Protein AF-A0A7C2TML1-F1 (afdb_monomer)

Nearest PDB structures (foldseek):
  1vbk-assembly1_A  TM=8.527E-01  e=3.679E-05  Pyrococcus horikoshii OT3
  3ofg-assembly1_B  TM=6.539E-01  e=1.643E-02  Caenorhabditis elegans
  3zo7-assembly1_F  TM=4.637E-01  e=5.935E-02  Rhodococcus opacus
  5gi0-assembly1_A  TM=5.951E-01  e=3.362E-01  Arabidopsis thaliana
  4fpi-assembly1_E  TM=4.024E-01  e=1.068E+00  Rhodococcus opacus

Secondary structure (DSSP, 8-state):
-EEEEEEES--TTS-HHHHHHHHHHHHHHHHHHHHTTT--EEEEEETTEEEEEES-HHHHHHHHTTSTTEEEEEEEE---S-HHHHHHHHHHHHHTT--TT----------S--SS-S--

Mean predicted aligned error: 5.18 Å

pLDDT: mean 89.39, std 9.13, range [55.66, 98.12]

Solvent-accessible surface area (backbone atoms only — not comparable to full-atom values): 7418 Å² total; per-residue (Å²): 92,68,26,21,42,37,35,55,68,82,56,88,87,48,57,71,69,57,38,52,51,49,51,53,51,45,50,54,52,47,50,54,58,35,54,75,69,70,51,61,74,45,82,45,83,50,98,80,35,39,37,35,39,52,86,51,41,67,62,50,33,64,54,47,62,73,39,82,64,51,69,45,63,39,76,41,76,60,71,65,96,46,66,70,61,39,51,54,51,51,50,61,60,41,62,78,73,63,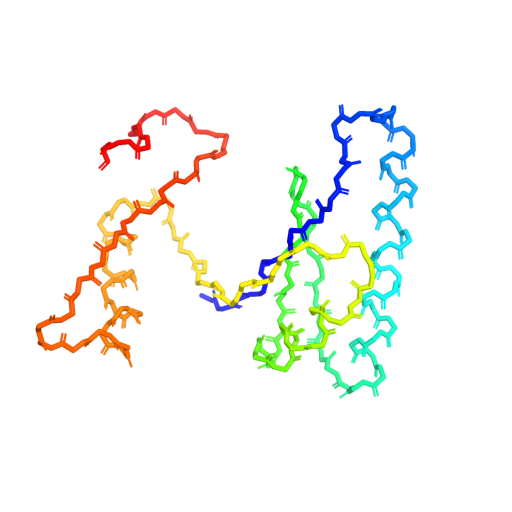53,94,92,66,86,86,84,89,86,67,81,87,77,96,76,86,78,86,56,67,87,109

Foldseek 3Di:
DKKKKWAFDDQPVDDPVVNVVVVVVLVVQLVVQCVVVVWDWDWDDDDRIIIIDTDDRPVSQVSSVPGPRTPHMDTDDDDPPDPVGVVVVVVVVCVVPDDPPDDDDDQDDDDDDDDDDRVD

Sequence (120 aa):
MELVLIRYGELFLKSEPVKRHFIGLLLRNLKKALDSKGLEHRFEVQRGRILVAGDDPGAIASTASRVFGVVDVSVSLRTDPNPERLCKSALSRAQESLKPGMSFAVRAKRQGVHGITSQE

Radius of gyration: 16.21 Å; Cα contacts (8 Å, |Δi|>4): 130; chains: 1; bounding box: 41×30×49 Å

Structure (mmCIF, N/CA/C/O backbone):
data_AF-A0A7C2TML1-F1
#
_entry.id   AF-A0A7C2TML1-F1
#
loop_
_atom_site.group_PDB
_atom_site.id
_atom_site.type_symbol
_atom_site.label_atom_id
_atom_site.label_alt_id
_atom_site.label_comp_id
_atom_site.label_asym_id
_atom_site.label_entity_id
_atom_site.label_seq_id
_atom_site.pdbx_PDB_ins_code
_atom_site.Cartn_x
_atom_site.Cartn_y
_atom_site.Cartn_z
_atom_site.occupancy
_atom_site.B_iso_or_equiv
_atom_site.auth_seq_id
_atom_site.auth_comp_id
_atom_site.auth_asym_id
_atom_site.auth_atom_id
_atom_site.pdbx_PDB_model_num
ATOM 1 N N . MET A 1 1 ? 2.522 -11.846 -4.430 1.00 83.50 1 MET A N 1
ATOM 2 C CA . MET A 1 1 ? 1.318 -11.785 -3.567 1.00 83.50 1 MET A CA 1
ATOM 3 C C . MET A 1 1 ? 0.695 -10.414 -3.721 1.00 83.50 1 MET A C 1
ATOM 5 O O . MET A 1 1 ? 1.435 -9.434 -3.650 1.00 83.50 1 MET A O 1
ATOM 9 N N . GLU A 1 2 ? -0.610 -10.345 -3.965 1.00 91.81 2 GLU A N 1
ATOM 10 C CA . GLU A 1 2 ? -1.333 -9.073 -4.002 1.00 91.81 2 GLU A CA 1
ATOM 11 C C . GLU A 1 2 ? -1.682 -8.597 -2.592 1.00 91.81 2 GLU A C 1
ATOM 13 O O . GLU A 1 2 ? -1.906 -9.386 -1.677 1.00 91.81 2 GLU A O 1
ATOM 18 N N . LEU A 1 3 ? -1.659 -7.285 -2.411 1.00 95.38 3 LEU A N 1
ATOM 19 C CA . LEU A 1 3 ? -1.943 -6.604 -1.156 1.00 95.38 3 LEU A CA 1
ATOM 20 C C . LEU A 1 3 ? -2.479 -5.214 -1.448 1.00 95.38 3 LEU A C 1
ATOM 22 O O . LEU A 1 3 ? -2.228 -4.630 -2.498 1.00 95.38 3 LEU A O 1
ATOM 26 N N . VAL A 1 4 ? -3.159 -4.641 -0.470 1.00 97.12 4 VAL A N 1
ATOM 27 C CA . VAL A 1 4 ? -3.617 -3.260 -0.519 1.00 97.12 4 VAL A CA 1
ATOM 28 C C . VAL A 1 4 ? -2.651 -2.383 0.264 1.00 97.12 4 VAL A C 1
ATOM 30 O O . VAL A 1 4 ? -2.428 -2.582 1.455 1.00 97.12 4 VAL A O 1
ATOM 33 N N . LEU A 1 5 ? -2.074 -1.395 -0.410 1.00 95.25 5 LEU A N 1
ATOM 34 C CA . LEU A 1 5 ? -1.258 -0.354 0.195 1.00 95.25 5 LEU A CA 1
ATOM 35 C C . LEU A 1 5 ? -2.137 0.855 0.518 1.00 95.25 5 LEU A C 1
ATOM 37 O O . LEU A 1 5 ? -2.660 1.505 -0.384 1.00 95.25 5 LEU A O 1
ATOM 41 N N . ILE A 1 6 ? -2.240 1.182 1.801 1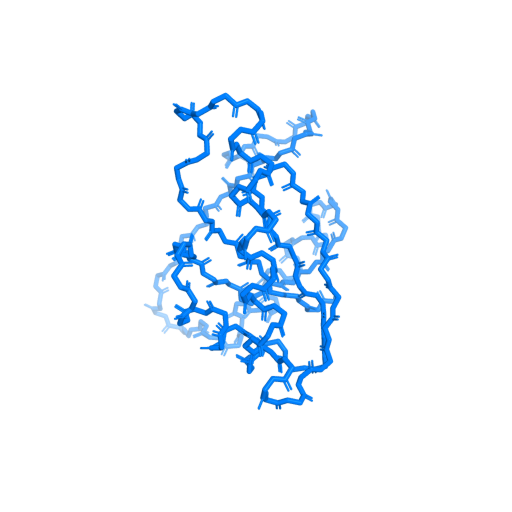.00 95.44 6 ILE A N 1
ATOM 42 C CA . ILE A 1 6 ? -2.990 2.324 2.318 1.00 95.44 6 ILE A CA 1
ATOM 43 C C . ILE A 1 6 ? -2.009 3.417 2.747 1.00 95.44 6 ILE A C 1
ATOM 45 O O . ILE A 1 6 ? -1.097 3.201 3.559 1.00 95.44 6 ILE A O 1
ATOM 49 N N . ARG A 1 7 ? -2.226 4.615 2.206 1.00 92.12 7 ARG A N 1
ATOM 50 C CA . ARG A 1 7 ? -1.539 5.858 2.564 1.00 92.12 7 ARG A CA 1
ATOM 51 C C . ARG A 1 7 ? -2.504 6.734 3.353 1.00 92.12 7 ARG A C 1
ATOM 53 O O . ARG A 1 7 ? -3.666 6.865 2.985 1.00 92.12 7 ARG A O 1
ATOM 60 N N . TYR A 1 8 ? -2.020 7.344 4.425 1.00 89.50 8 TYR A N 1
ATOM 61 C CA . TYR A 1 8 ? -2.822 8.177 5.317 1.00 89.50 8 TYR A CA 1
ATOM 62 C C . TYR A 1 8 ? -2.125 9.509 5.592 1.00 89.50 8 TYR A C 1
ATOM 64 O O . TYR A 1 8 ? -0.897 9.613 5.522 1.00 89.50 8 TYR A O 1
ATOM 72 N N . GLY A 1 9 ? -2.931 10.540 5.829 1.00 75.88 9 GLY A N 1
ATOM 73 C CA . GLY A 1 9 ? -2.492 11.934 5.865 1.00 75.88 9 GLY A CA 1
ATOM 74 C C . GLY A 1 9 ? -1.933 12.365 7.218 1.00 75.88 9 GLY A C 1
ATOM 75 O O . GLY A 1 9 ? -2.379 11.900 8.261 1.00 75.88 9 GLY A O 1
ATOM 76 N N . GLU A 1 10 ? -0.974 13.296 7.175 1.00 64.50 10 GLU A N 1
ATOM 77 C CA . GLU A 1 10 ? -0.541 14.150 8.299 1.00 64.50 10 GLU A CA 1
ATOM 78 C C . GLU A 1 10 ? 0.097 13.479 9.522 1.00 64.50 10 GLU A C 1
ATOM 80 O O . GLU A 1 10 ? -0.255 13.739 10.677 1.00 64.50 10 GLU A O 1
ATOM 85 N N . LEU A 1 11 ? 1.121 12.668 9.282 1.00 58.84 11 LEU A N 1
ATOM 86 C CA . LEU A 1 11 ? 1.897 12.083 10.372 1.00 58.84 11 LEU A CA 1
ATOM 87 C C . LEU A 1 11 ? 3.122 12.892 10.807 1.00 58.84 11 LEU A C 1
ATOM 89 O O . LEU A 1 11 ? 3.550 12.773 11.950 1.00 58.84 11 LEU A O 1
ATOM 93 N N . PHE A 1 12 ? 3.706 13.681 9.905 1.00 55.66 12 PHE A N 1
ATOM 94 C CA . PHE A 1 12 ? 5.023 14.297 10.114 1.00 55.66 12 PHE A CA 1
ATOM 95 C C . PHE A 1 12 ? 4.987 15.635 10.870 1.00 55.66 12 PHE A C 1
ATOM 97 O O . PHE A 1 12 ? 6.041 16.158 11.207 1.00 55.66 12 PHE A O 1
ATOM 104 N N . LEU A 1 13 ? 3.796 16.164 11.176 1.00 59.72 13 LEU A N 1
ATOM 105 C CA . LEU A 1 13 ? 3.606 17.400 11.953 1.00 59.72 13 LEU A CA 1
ATOM 106 C C . LEU A 1 13 ? 3.197 17.140 13.415 1.00 59.72 13 LEU A C 1
ATOM 108 O O . LEU A 1 13 ? 2.868 18.073 14.141 1.00 59.72 13 LEU A O 1
ATOM 112 N N . LYS A 1 14 ? 3.163 15.874 13.854 1.00 68.38 14 LYS A N 1
ATOM 113 C CA . LYS A 1 14 ? 2.643 15.468 15.169 1.00 68.38 14 LYS A CA 1
ATOM 114 C C . LYS A 1 14 ? 3.711 14.704 15.951 1.00 68.38 14 LYS A C 1
ATOM 116 O O . LYS A 1 14 ? 4.543 14.015 15.367 1.00 68.38 14 LYS A O 1
ATOM 121 N N . SER A 1 15 ? 3.676 14.802 17.280 1.00 83.69 15 SER A N 1
ATOM 122 C CA . SER A 1 15 ? 4.561 14.017 18.149 1.00 83.69 15 SER A CA 1
ATOM 123 C C . SER A 1 15 ? 4.296 12.511 17.997 1.00 83.69 15 SER A C 1
ATOM 125 O O . SER A 1 15 ? 3.190 12.085 17.646 1.00 83.69 15 SER A O 1
ATOM 127 N N . GLU A 1 16 ? 5.299 11.675 18.282 1.00 84.50 16 GLU A N 1
ATOM 128 C CA . GLU A 1 16 ? 5.182 10.215 18.131 1.00 84.50 16 GLU A CA 1
ATOM 129 C C . GLU A 1 16 ? 3.990 9.598 18.908 1.00 84.50 16 GLU A C 1
ATOM 131 O O . GLU A 1 16 ? 3.321 8.714 18.365 1.00 84.50 16 GLU A O 1
ATOM 136 N N . PRO A 1 17 ? 3.628 10.055 20.130 1.00 88.56 17 PRO A N 1
ATOM 137 C CA . PRO A 1 17 ? 2.412 9.597 20.810 1.00 88.56 17 PRO A CA 1
ATOM 138 C C . PRO A 1 17 ? 1.125 9.879 20.026 1.00 88.56 17 PRO A C 1
ATOM 140 O O . PRO A 1 17 ? 0.289 8.986 19.876 1.00 88.56 17 PRO A O 1
ATOM 143 N N . VAL A 1 18 ? 0.981 11.089 19.479 1.00 87.50 18 VAL A N 1
ATOM 144 C CA . VAL A 1 18 ? -0.207 11.496 18.712 1.00 87.50 18 VAL A CA 1
ATOM 145 C C . VAL A 1 18 ? -0.319 10.673 17.430 1.00 87.50 18 VAL A C 1
ATOM 147 O O . VAL A 1 18 ? -1.396 10.189 17.080 1.00 87.50 18 VAL A O 1
ATOM 150 N N . LYS A 1 19 ? 0.811 10.437 16.764 1.00 85.88 19 LYS A N 1
ATOM 151 C CA . LYS A 1 19 ? 0.899 9.567 15.591 1.00 85.88 19 LYS A CA 1
ATOM 152 C C . LYS A 1 19 ? 0.470 8.129 15.895 1.00 85.88 19 LYS A C 1
ATOM 154 O O . LYS A 1 19 ? -0.339 7.574 15.153 1.00 85.88 19 LYS A O 1
ATOM 159 N N . ARG A 1 20 ? 0.956 7.528 16.987 1.00 87.19 20 ARG A N 1
ATOM 160 C CA . ARG A 1 20 ? 0.535 6.176 17.403 1.00 87.19 20 ARG A CA 1
ATOM 161 C C . ARG A 1 20 ? -0.963 6.113 17.697 1.00 87.19 20 ARG A C 1
ATOM 163 O O . ARG A 1 20 ? -1.623 5.165 17.276 1.00 87.19 20 ARG A O 1
ATOM 170 N N . HIS A 1 21 ? -1.504 7.132 18.364 1.00 90.31 21 HIS A N 1
ATOM 171 C CA . HIS A 1 21 ? -2.935 7.219 18.648 1.00 90.31 21 HIS A CA 1
ATOM 172 C C . HIS A 1 21 ? -3.775 7.278 17.362 1.00 90.31 21 HIS A C 1
ATOM 174 O O . HIS A 1 21 ? -4.722 6.503 17.210 1.00 90.31 21 HIS A O 1
ATOM 180 N N . PHE A 1 22 ? -3.383 8.129 16.409 1.00 90.12 22 PHE A N 1
ATOM 181 C CA . PHE A 1 22 ? -4.039 8.242 15.107 1.00 90.12 22 PHE A CA 1
ATOM 182 C C . PHE A 1 22 ? -4.014 6.922 14.327 1.00 90.12 22 PHE A C 1
ATOM 184 O O . PHE A 1 22 ? -5.062 6.460 13.881 1.00 90.12 22 PHE A O 1
ATOM 191 N N . ILE A 1 23 ? -2.846 6.274 14.209 1.00 90.81 23 ILE A N 1
ATOM 192 C CA . ILE A 1 23 ? -2.730 4.977 13.519 1.00 90.81 23 ILE A CA 1
ATOM 193 C C . ILE A 1 23 ? -3.632 3.936 14.191 1.00 90.81 23 ILE A C 1
ATOM 195 O O . ILE A 1 23 ? -4.321 3.185 13.505 1.00 90.81 23 ILE A O 1
ATOM 199 N N . GLY A 1 24 ? -3.666 3.903 15.526 1.00 92.88 24 GLY A N 1
ATOM 200 C CA . GLY A 1 24 ? -4.527 2.985 16.268 1.00 92.88 24 GLY A CA 1
ATOM 201 C C . GLY A 1 24 ? -6.016 3.198 15.980 1.00 92.88 24 GLY A C 1
ATOM 202 O O . GLY A 1 24 ? -6.747 2.226 15.798 1.00 92.88 24 GLY A O 1
ATOM 203 N N . LEU A 1 25 ? -6.474 4.453 15.911 1.00 94.19 25 LEU A N 1
ATOM 204 C CA . LEU A 1 25 ? -7.847 4.789 15.514 1.00 94.19 25 LEU A CA 1
ATOM 205 C C . LEU A 1 25 ? -8.141 4.366 14.072 1.00 94.19 25 LEU A C 1
ATOM 207 O O . LEU A 1 25 ? -9.157 3.719 13.820 1.00 94.19 25 LEU A O 1
ATOM 211 N N . LEU A 1 26 ? -7.238 4.687 13.146 1.00 94.81 26 LEU A N 1
ATOM 212 C CA . LEU A 1 26 ? -7.384 4.356 11.733 1.00 94.81 26 LEU A CA 1
ATOM 213 C C . LEU A 1 26 ? -7.484 2.842 11.517 1.00 94.81 26 LEU A C 1
ATOM 215 O O . LEU A 1 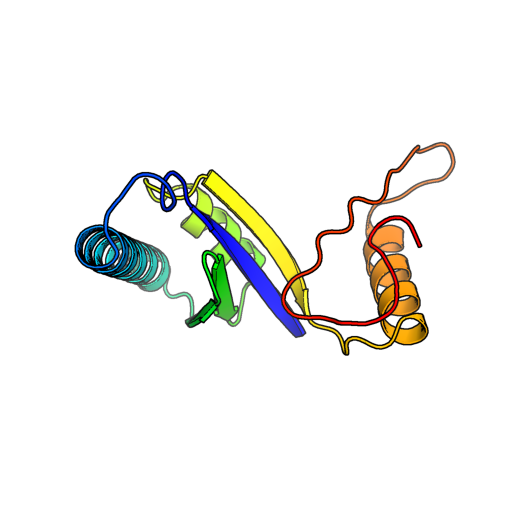26 ? -8.397 2.385 10.836 1.00 94.81 26 LEU A O 1
ATOM 219 N N . LEU A 1 27 ? -6.607 2.056 12.147 1.00 95.94 27 LEU A N 1
ATOM 220 C CA . LEU A 1 27 ? -6.648 0.593 12.072 1.00 95.94 27 LEU A CA 1
ATOM 221 C C . LEU A 1 27 ? -7.953 0.020 12.627 1.00 95.94 27 LEU A C 1
ATOM 223 O O . LEU A 1 27 ? -8.514 -0.894 12.030 1.00 95.94 27 LEU A O 1
ATOM 227 N N . ARG A 1 28 ? -8.474 0.566 13.735 1.00 97.19 28 ARG A N 1
ATOM 228 C CA . ARG A 1 28 ? -9.776 0.139 14.272 1.00 97.19 28 ARG A CA 1
ATOM 229 C C . ARG A 1 28 ? -10.914 0.424 13.297 1.00 97.19 28 ARG A C 1
ATOM 231 O O . ARG A 1 28 ? -11.785 -0.425 13.131 1.00 97.19 28 ARG A O 1
ATOM 238 N N . ASN A 1 29 ? -10.911 1.591 12.659 1.00 97.44 29 ASN A N 1
ATOM 239 C CA . ASN A 1 29 ? -11.942 1.961 11.691 1.00 97.44 29 ASN A CA 1
ATOM 240 C C . ASN A 1 29 ? -11.855 1.104 10.422 1.00 97.44 29 ASN A C 1
ATOM 242 O O . ASN A 1 29 ? -12.879 0.604 9.964 1.00 97.44 29 ASN A O 1
ATOM 246 N N . LEU A 1 30 ? -10.643 0.874 9.906 1.00 97.56 30 LEU A N 1
ATOM 247 C CA . LEU A 1 30 ? -10.399 -0.033 8.783 1.00 97.56 30 LEU A CA 1
ATOM 248 C C . LEU A 1 30 ? -10.883 -1.447 9.103 1.00 97.56 30 LEU A C 1
ATOM 250 O O . LEU A 1 30 ? -11.655 -2.004 8.330 1.00 97.56 30 LEU A O 1
ATOM 254 N N . LYS A 1 31 ? -10.501 -1.990 10.265 1.00 98.06 31 LYS A N 1
ATOM 255 C CA . LYS A 1 31 ? -10.939 -3.315 10.715 1.00 98.06 31 LYS A CA 1
ATOM 256 C C . LYS A 1 31 ? -12.462 -3.425 10.728 1.00 98.06 31 LYS A C 1
ATOM 258 O O . LYS A 1 31 ? -13.009 -4.316 10.098 1.00 98.06 31 LYS A O 1
ATOM 263 N N . LYS A 1 32 ? -13.157 -2.479 11.373 1.00 98.12 32 LYS A N 1
ATOM 264 C CA . LYS A 1 32 ? -14.630 -2.464 11.418 1.00 98.12 32 LYS A CA 1
ATOM 265 C C . LYS A 1 32 ? -15.260 -2.398 10.025 1.00 98.12 32 LYS A C 1
ATOM 267 O O . LYS A 1 32 ? -16.246 -3.084 9.774 1.00 98.12 32 LYS A O 1
ATOM 272 N N . ALA A 1 33 ? -14.711 -1.576 9.131 1.00 97.75 33 ALA A N 1
ATOM 273 C CA . ALA A 1 33 ? -15.228 -1.435 7.774 1.00 97.75 33 ALA A CA 1
ATOM 274 C C . ALA A 1 33 ? -15.081 -2.739 6.973 1.00 97.75 33 ALA A C 1
ATOM 276 O O . ALA A 1 33 ? -16.034 -3.156 6.319 1.00 97.75 33 ALA A O 1
ATOM 277 N N . LEU A 1 34 ? -13.924 -3.401 7.062 1.00 97.94 34 LEU A N 1
ATOM 278 C CA . LEU A 1 34 ? -13.670 -4.676 6.388 1.00 97.94 34 LEU A CA 1
ATOM 279 C C . LEU A 1 34 ? -14.479 -5.827 7.006 1.00 97.94 34 LEU A C 1
ATOM 281 O O . LEU A 1 34 ? -15.137 -6.559 6.269 1.00 97.94 34 LEU A O 1
ATOM 285 N N . ASP A 1 35 ? -14.532 -5.916 8.340 1.00 97.75 35 ASP A N 1
ATOM 286 C CA . ASP A 1 35 ? -15.351 -6.897 9.070 1.00 97.75 35 ASP A CA 1
ATOM 287 C C . ASP A 1 35 ? -16.835 -6.783 8.670 1.00 97.75 35 ASP A C 1
ATOM 289 O O . ASP A 1 35 ? -17.498 -7.789 8.439 1.00 97.75 35 ASP A O 1
ATOM 293 N N . SER A 1 36 ? -17.361 -5.558 8.510 1.00 97.38 36 SER A N 1
ATOM 294 C CA . SER A 1 36 ? -18.760 -5.331 8.099 1.00 97.38 36 SER A CA 1
ATOM 295 C C . SER A 1 36 ? -19.094 -5.837 6.691 1.00 97.38 36 SER A C 1
ATOM 297 O O . SER A 1 36 ? -20.266 -5.960 6.335 1.00 97.38 36 SER A O 1
ATOM 299 N N . LYS A 1 37 ? -18.068 -6.102 5.878 1.00 96.31 37 LYS A N 1
ATOM 300 C CA . LYS A 1 37 ? -18.175 -6.675 4.534 1.00 96.31 37 LYS A CA 1
ATOM 301 C C . LYS A 1 37 ? -17.789 -8.154 4.491 1.00 96.31 37 LYS A C 1
ATOM 303 O O . LYS A 1 37 ? -17.837 -8.730 3.413 1.00 96.31 37 LYS A O 1
ATOM 308 N N . GLY A 1 38 ? -17.433 -8.751 5.632 1.00 96.94 38 GLY A N 1
ATOM 309 C CA . GLY A 1 38 ? -16.998 -10.145 5.716 1.00 96.94 38 GLY A CA 1
ATOM 310 C C . GLY A 1 38 ? -15.660 -10.414 5.026 1.00 96.94 38 GLY A C 1
ATOM 311 O O . GLY A 1 38 ? -15.430 -11.538 4.605 1.00 96.94 38 GLY A O 1
ATOM 312 N N . LEU A 1 39 ? -14.806 -9.395 4.874 1.00 97.00 39 LEU A N 1
ATOM 313 C CA . LEU A 1 39 ? -13.529 -9.520 4.169 1.00 97.00 39 LEU A CA 1
ATOM 314 C C . LEU A 1 39 ? -12.433 -9.995 5.123 1.00 97.00 39 LEU A C 1
ATOM 316 O O . LEU A 1 39 ? -12.144 -9.317 6.120 1.00 97.00 39 LEU A O 1
ATOM 320 N N . GLU A 1 40 ? -11.781 -11.112 4.803 1.00 96.25 40 GLU A N 1
ATOM 321 C CA . GLU A 1 40 ? -10.626 -11.573 5.566 1.00 96.25 40 GLU A CA 1
ATOM 322 C C . GLU A 1 40 ? -9.435 -10.647 5.337 1.00 96.25 40 GLU A C 1
ATOM 324 O O . GLU A 1 40 ? -9.088 -10.291 4.210 1.00 96.25 40 GLU A O 1
ATOM 329 N N . HIS A 1 41 ? -8.784 -10.228 6.422 1.00 96.69 41 HIS A N 1
ATOM 330 C CA . HIS A 1 41 ? -7.699 -9.270 6.302 1.00 96.69 41 HIS A CA 1
ATOM 331 C C . HIS A 1 41 ? -6.656 -9.370 7.412 1.00 96.69 41 HIS A C 1
ATOM 333 O O . HIS A 1 41 ? -6.937 -9.664 8.575 1.00 96.69 41 HIS A O 1
ATOM 339 N N . ARG A 1 42 ? -5.416 -9.043 7.047 1.00 96.75 42 ARG A N 1
ATOM 340 C CA . ARG A 1 42 ? -4.273 -8.920 7.950 1.00 96.75 42 ARG A CA 1
ATOM 341 C C . ARG A 1 42 ? -3.553 -7.607 7.692 1.00 96.75 42 ARG A C 1
ATOM 343 O O . ARG A 1 42 ? -3.068 -7.367 6.588 1.00 96.75 42 ARG A O 1
ATOM 350 N N . PHE A 1 43 ? -3.447 -6.787 8.732 1.00 96.56 43 PHE A N 1
ATOM 351 C CA . PHE A 1 43 ? -2.717 -5.524 8.683 1.00 96.56 43 PHE A CA 1
ATOM 352 C C . PHE A 1 43 ? -1.231 -5.716 9.000 1.00 96.56 43 PHE A C 1
ATOM 354 O O . PHE A 1 43 ? -0.874 -6.375 9.975 1.00 96.56 43 PHE A O 1
ATOM 361 N N . GLU A 1 44 ? -0.373 -5.058 8.228 1.00 94.25 44 GLU A N 1
ATOM 362 C CA . GLU A 1 44 ? 1.051 -4.873 8.509 1.00 94.25 44 GLU 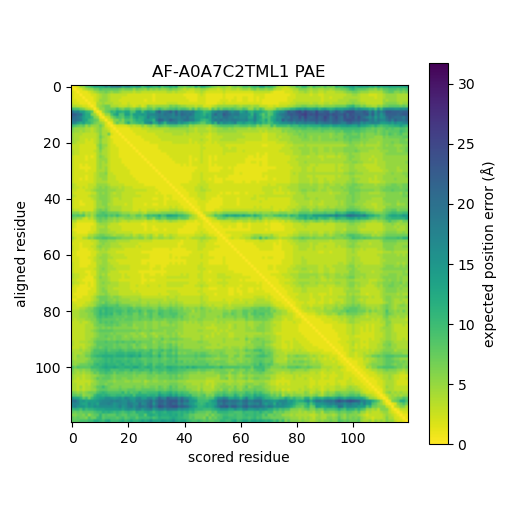A CA 1
ATOM 363 C C . GLU A 1 44 ? 1.364 -3.370 8.443 1.00 94.25 44 GLU A C 1
ATOM 365 O O . GLU A 1 44 ? 1.171 -2.722 7.414 1.00 94.25 44 GLU A O 1
ATOM 370 N N . VAL A 1 45 ? 1.828 -2.782 9.549 1.00 90.00 45 VAL A N 1
ATOM 371 C CA . VAL A 1 45 ? 2.160 -1.349 9.608 1.00 90.00 45 VAL A CA 1
ATOM 372 C C . VAL A 1 45 ? 3.652 -1.168 9.359 1.00 90.00 45 VAL A C 1
ATOM 374 O O . VAL A 1 45 ? 4.476 -1.596 10.164 1.00 90.00 45 VAL A O 1
ATOM 377 N N . GLN A 1 46 ? 4.013 -0.478 8.278 1.00 82.38 46 GLN A N 1
ATOM 378 C CA . GLN A 1 46 ? 5.403 -0.183 7.927 1.00 82.38 46 GLN A CA 1
ATOM 379 C C . GLN A 1 46 ? 5.618 1.323 7.772 1.00 82.38 46 GLN A C 1
ATOM 381 O O . GLN A 1 46 ? 5.055 1.930 6.869 1.00 82.38 46 GLN A O 1
ATOM 386 N N . ARG A 1 47 ? 6.449 1.928 8.640 1.00 72.50 47 ARG A N 1
ATOM 387 C CA . ARG A 1 47 ? 6.986 3.313 8.556 1.00 72.50 47 ARG A CA 1
ATOM 388 C C . ARG A 1 47 ? 6.117 4.313 7.757 1.00 72.50 47 ARG A C 1
ATOM 390 O O . ARG A 1 47 ? 6.557 4.893 6.764 1.00 72.50 47 ARG A O 1
ATOM 397 N N . GLY A 1 48 ? 4.882 4.536 8.220 1.00 78.19 48 GLY A N 1
ATOM 398 C CA . GLY A 1 48 ? 3.951 5.515 7.635 1.00 78.19 48 GLY A CA 1
ATOM 399 C C . GLY A 1 48 ? 2.995 4.969 6.567 1.00 78.19 48 GLY A C 1
ATOM 400 O O . GLY A 1 48 ? 2.341 5.751 5.882 1.00 78.19 48 GLY A O 1
ATOM 401 N N . ARG A 1 49 ? 2.927 3.649 6.394 1.00 88.44 49 ARG A N 1
ATOM 402 C CA . ARG A 1 49 ? 2.033 2.940 5.473 1.00 88.44 49 ARG A CA 1
ATOM 403 C C . ARG A 1 49 ? 1.388 1.762 6.187 1.00 88.44 49 ARG A C 1
ATOM 405 O O . ARG A 1 49 ? 1.983 1.176 7.092 1.00 88.44 49 ARG A O 1
ATOM 412 N N . ILE A 1 50 ? 0.183 1.413 5.758 1.00 94.12 50 ILE A N 1
ATOM 413 C CA . ILE A 1 50 ? -0.507 0.195 6.182 1.00 94.12 50 ILE A CA 1
ATOM 414 C C . ILE A 1 50 ? -0.615 -0.700 4.950 1.00 94.12 50 ILE A C 1
ATOM 416 O O . ILE A 1 50 ? -1.127 -0.274 3.918 1.00 94.12 50 ILE A O 1
ATOM 420 N N . LEU A 1 51 ? -0.101 -1.918 5.049 1.00 95.31 51 LEU A N 1
ATOM 421 C CA . LEU A 1 51 ? -0.305 -2.975 4.070 1.00 95.31 51 LEU A CA 1
ATOM 422 C C . LEU A 1 51 ? -1.434 -3.871 4.578 1.00 95.31 51 LEU A C 1
ATOM 424 O O . LEU A 1 51 ? -1.491 -4.179 5.770 1.00 95.31 51 LEU A O 1
ATOM 428 N N . VAL A 1 52 ? -2.319 -4.288 3.683 1.00 96.94 52 VAL A N 1
ATOM 429 C CA . VAL A 1 52 ? -3.418 -5.204 3.991 1.00 96.94 52 VAL A CA 1
ATOM 430 C C . VAL A 1 52 ? -3.328 -6.392 3.050 1.00 96.94 52 VAL A C 1
ATOM 432 O O . VAL A 1 52 ? -3.426 -6.225 1.837 1.00 96.94 52 VAL A O 1
ATOM 435 N N . ALA A 1 53 ? -3.115 -7.580 3.602 1.00 96.56 53 ALA A N 1
ATOM 436 C CA . ALA A 1 53 ? -3.274 -8.834 2.872 1.00 96.56 53 ALA A CA 1
ATOM 437 C C . ALA A 1 53 ? -4.670 -9.396 3.151 1.00 96.56 53 ALA A C 1
ATOM 439 O O . ALA A 1 53 ? -5.167 -9.228 4.263 1.00 96.56 53 ALA A O 1
ATOM 440 N N . GLY A 1 54 ? -5.272 -10.060 2.172 1.00 94.94 54 GLY A N 1
ATOM 441 C CA . GLY A 1 54 ? -6.603 -10.648 2.281 1.00 94.94 54 GLY A CA 1
ATOM 442 C C . GLY A 1 54 ? -6.969 -11.428 1.025 1.00 94.94 54 GLY A C 1
ATOM 443 O O . GLY A 1 54 ? -6.160 -11.528 0.101 1.00 94.94 54 GLY A O 1
ATOM 444 N N . ASP A 1 55 ? -8.170 -11.983 1.027 1.00 91.94 55 ASP A N 1
ATOM 445 C CA . ASP A 1 55 ? -8.738 -12.826 -0.026 1.00 91.94 55 ASP A CA 1
ATOM 446 C C . ASP A 1 55 ? -9.210 -12.031 -1.254 1.00 91.94 55 ASP A C 1
ATOM 448 O O . ASP A 1 55 ? -9.010 -12.480 -2.381 1.00 91.94 55 ASP A O 1
ATOM 452 N N . ASP A 1 56 ? -9.752 -10.825 -1.054 1.00 96.00 56 ASP A N 1
ATOM 453 C CA . ASP A 1 56 ? -10.169 -9.921 -2.135 1.00 96.00 56 ASP A CA 1
ATOM 454 C C . ASP A 1 56 ? -9.521 -8.524 -2.010 1.00 96.00 56 ASP A C 1
ATOM 456 O O . ASP A 1 56 ? -10.080 -7.599 -1.400 1.00 96.00 56 ASP A O 1
ATOM 460 N N . PRO A 1 57 ? -8.335 -8.312 -2.616 1.00 95.94 57 PRO A N 1
ATOM 461 C CA . PRO A 1 57 ? -7.659 -7.017 -2.613 1.00 95.94 57 PRO A CA 1
ATOM 462 C C . PRO A 1 57 ? -8.487 -5.881 -3.233 1.00 95.94 57 PRO A C 1
ATOM 464 O O . PRO A 1 57 ? -8.352 -4.729 -2.814 1.00 95.94 57 PRO A O 1
ATOM 467 N N . GLY A 1 58 ? -9.345 -6.175 -4.213 1.00 96.31 58 GLY A N 1
ATOM 468 C CA . GLY A 1 58 ? -10.190 -5.180 -4.871 1.00 96.31 58 GLY A CA 1
ATOM 469 C C . GLY A 1 58 ? -11.287 -4.667 -3.938 1.00 96.31 58 GLY A C 1
ATOM 470 O O . GLY A 1 58 ? -11.429 -3.453 -3.738 1.00 96.31 58 GLY A O 1
ATOM 471 N N . ALA A 1 59 ? -12.016 -5.582 -3.298 1.00 97.25 59 ALA A N 1
ATOM 472 C CA . ALA A 1 59 ? -13.039 -5.243 -2.313 1.00 97.25 59 ALA A CA 1
ATOM 473 C C . ALA A 1 59 ? -12.436 -4.555 -1.080 1.00 97.25 59 ALA A C 1
ATOM 475 O O . ALA A 1 59 ? -12.985 -3.545 -0.616 1.00 97.25 59 ALA A O 1
ATOM 476 N N . ILE A 1 60 ? -11.276 -5.022 -0.603 1.00 98.00 60 ILE A N 1
ATOM 477 C CA . ILE A 1 60 ? -10.529 -4.379 0.487 1.00 98.00 60 ILE A CA 1
ATOM 478 C C . ILE A 1 60 ? -10.162 -2.946 0.101 1.00 98.00 60 ILE A C 1
ATOM 480 O O . ILE A 1 60 ? -10.434 -2.023 0.872 1.00 98.00 60 ILE A O 1
ATOM 484 N N . ALA A 1 61 ? -9.599 -2.728 -1.092 1.00 97.62 61 ALA A N 1
ATOM 485 C CA . ALA A 1 61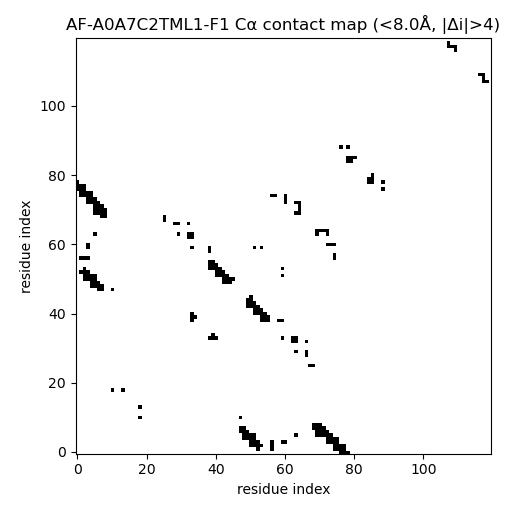 ? -9.205 -1.397 -1.542 1.00 97.62 61 ALA A CA 1
ATOM 486 C C . ALA A 1 61 ? -10.406 -0.446 -1.653 1.00 97.62 61 ALA A C 1
ATOM 488 O O . ALA A 1 61 ? -10.354 0.678 -1.149 1.00 97.62 61 ALA A O 1
ATOM 489 N N . SER A 1 62 ? -11.508 -0.917 -2.245 1.00 97.75 62 SER A N 1
ATOM 490 C CA . SER A 1 62 ? -12.742 -0.134 -2.390 1.00 97.75 62 SER A CA 1
ATOM 491 C C . SER A 1 62 ? -13.385 0.227 -1.047 1.00 97.75 62 SER A C 1
ATOM 493 O O . SER A 1 62 ? -14.042 1.259 -0.920 1.00 97.75 62 SER A O 1
ATOM 495 N N . THR A 1 63 ? -13.217 -0.624 -0.034 1.00 97.75 63 THR A N 1
ATOM 496 C CA . THR A 1 63 ? -13.765 -0.398 1.304 1.00 97.75 63 THR A CA 1
ATOM 497 C C . THR A 1 63 ? -12.872 0.528 2.112 1.00 97.75 63 THR A C 1
ATOM 499 O O . THR A 1 63 ? -13.370 1.476 2.719 1.00 97.75 63 THR A O 1
ATOM 502 N N . ALA A 1 64 ? -11.558 0.311 2.063 1.00 97.25 64 ALA A N 1
ATOM 503 C CA . ALA A 1 64 ? -10.576 1.144 2.741 1.00 97.25 64 ALA A CA 1
ATOM 504 C C . ALA A 1 64 ? -10.580 2.596 2.236 1.00 97.25 64 ALA A C 1
ATOM 506 O O . ALA A 1 64 ? -10.413 3.509 3.040 1.00 97.25 64 ALA A O 1
ATOM 507 N N . SER A 1 65 ? -10.819 2.831 0.939 1.00 97.00 65 SER A N 1
ATOM 508 C CA . SER A 1 65 ? -10.832 4.184 0.357 1.00 97.00 65 SER A CA 1
ATOM 509 C C . SER A 1 65 ? -11.945 5.086 0.899 1.00 97.00 65 SER A C 1
ATOM 511 O O . SER A 1 65 ? -11.841 6.306 0.809 1.00 97.00 65 SER A O 1
ATOM 513 N N . ARG A 1 66 ? -12.994 4.506 1.499 1.00 96.44 66 ARG A N 1
ATOM 514 C CA . ARG A 1 66 ? -14.106 5.243 2.123 1.00 96.44 66 ARG A CA 1
ATOM 515 C C . ARG A 1 66 ? -13.865 5.580 3.597 1.00 96.44 66 ARG A C 1
ATOM 517 O O . ARG A 1 66 ? -14.697 6.242 4.212 1.00 96.44 66 ARG A O 1
ATOM 524 N N . VAL A 1 67 ? -12.770 5.105 4.193 1.00 96.12 67 VAL A N 1
ATOM 525 C CA . VAL A 1 67 ? -12.465 5.336 5.610 1.00 96.12 67 VAL A CA 1
ATOM 526 C C . VAL A 1 67 ? -11.742 6.671 5.778 1.00 96.12 67 VAL A C 1
ATOM 528 O O . VAL A 1 67 ? -10.659 6.878 5.236 1.00 96.12 67 VAL A O 1
ATOM 531 N N . PHE A 1 68 ? -12.308 7.575 6.580 1.00 93.38 68 PHE A N 1
ATOM 532 C CA . PHE A 1 68 ? -11.675 8.863 6.874 1.00 93.38 68 PHE A CA 1
ATOM 533 C C . PHE A 1 68 ? -10.274 8.704 7.481 1.00 93.38 68 PHE A C 1
ATOM 535 O O . PHE A 1 68 ? -10.030 7.843 8.329 1.00 93.38 68 PHE A O 1
ATOM 542 N N . GLY A 1 69 ? -9.356 9.573 7.053 1.00 91.12 69 GLY A N 1
ATOM 543 C CA . GLY A 1 69 ? -7.933 9.515 7.401 1.00 91.12 69 GLY A CA 1
ATOM 544 C C . GLY A 1 69 ? -7.084 8.755 6.378 1.00 91.12 69 GLY A C 1
ATOM 545 O O . GLY A 1 69 ? -5.868 8.955 6.339 1.00 91.12 69 GLY A O 1
ATOM 546 N N . VAL A 1 70 ? -7.705 7.948 5.511 1.00 94.19 70 VAL A N 1
ATOM 547 C CA . VAL A 1 70 ? -7.064 7.412 4.306 1.00 94.19 70 VAL A CA 1
ATOM 548 C C . VAL A 1 70 ? -6.971 8.515 3.253 1.00 94.19 70 VAL A C 1
ATOM 550 O O . VAL A 1 70 ? -7.942 9.211 2.980 1.00 94.19 70 VAL A O 1
ATOM 553 N N . VAL A 1 71 ? -5.781 8.682 2.682 1.00 93.50 71 VAL A N 1
ATOM 554 C CA . VAL A 1 71 ? -5.495 9.651 1.613 1.00 93.50 71 VAL A CA 1
ATOM 555 C C . VAL A 1 71 ? -5.456 8.969 0.259 1.00 93.50 71 VAL A C 1
ATOM 557 O O . VAL A 1 71 ? -5.869 9.555 -0.733 1.00 93.50 71 VAL A O 1
ATOM 560 N N . ASP A 1 72 ? -4.929 7.749 0.205 1.00 93.62 72 ASP A N 1
ATOM 561 C CA . ASP A 1 72 ? -4.819 7.013 -1.045 1.00 93.62 72 ASP A CA 1
ATOM 562 C C . ASP A 1 72 ? -4.725 5.506 -0.791 1.00 93.62 72 ASP A C 1
ATOM 564 O O . ASP A 1 72 ? -4.211 5.066 0.245 1.00 93.62 72 ASP A O 1
ATOM 568 N N . VAL A 1 73 ? -5.211 4.720 -1.750 1.00 96.44 73 VAL A N 1
ATOM 569 C CA . VAL A 1 73 ? -5.262 3.258 -1.680 1.00 96.44 73 VAL A CA 1
ATOM 570 C C . VAL A 1 73 ? -4.814 2.669 -3.009 1.00 96.44 73 VAL A C 1
ATOM 572 O O . VAL A 1 73 ? -5.217 3.126 -4.074 1.00 96.44 73 VAL A O 1
ATOM 575 N N . SER A 1 74 ? -3.977 1.635 -2.971 1.00 94.94 74 SER A N 1
ATOM 576 C CA . SER A 1 74 ? -3.525 0.952 -4.186 1.00 94.94 74 SER A CA 1
ATOM 577 C C . SER A 1 74 ? -3.462 -0.551 -3.997 1.00 94.94 74 SER A C 1
ATOM 579 O O . SER A 1 74 ? -2.752 -1.032 -3.113 1.00 94.94 74 SER A O 1
ATOM 581 N N . VAL A 1 75 ? -4.119 -1.299 -4.883 1.00 95.12 75 VAL A N 1
ATOM 582 C CA . VAL A 1 75 ? -3.826 -2.727 -5.050 1.00 95.12 75 VAL A CA 1
ATOM 583 C C . VAL A 1 75 ? -2.418 -2.842 -5.629 1.00 95.12 75 VAL A C 1
ATOM 585 O O . VAL A 1 75 ? -2.085 -2.205 -6.626 1.00 95.12 75 VAL A O 1
ATOM 588 N N . SER A 1 76 ? -1.565 -3.578 -4.933 1.00 92.81 76 SER A N 1
ATOM 589 C CA . SER A 1 76 ? -0.123 -3.621 -5.132 1.00 92.81 76 SER A CA 1
ATOM 590 C C . SER A 1 76 ? 0.354 -5.066 -5.164 1.00 92.81 76 SER A C 1
ATOM 592 O O . SER A 1 76 ? -0.133 -5.911 -4.415 1.00 92.81 76 SER A O 1
ATOM 594 N N . LEU A 1 77 ? 1.363 -5.338 -5.984 1.00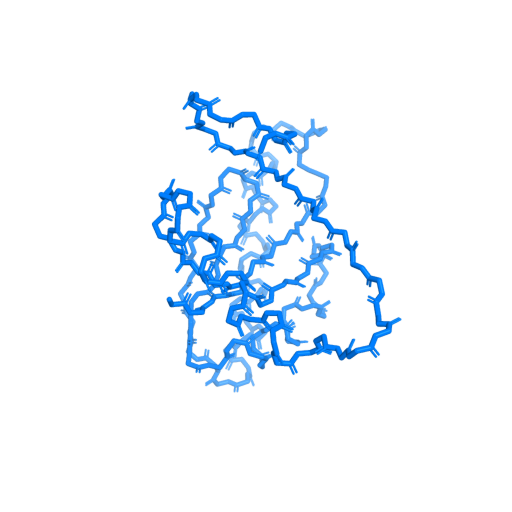 91.88 77 LEU A N 1
ATOM 595 C CA . LEU A 1 77 ? 2.030 -6.632 -6.028 1.00 91.88 77 LEU A CA 1
ATOM 596 C C . LEU A 1 77 ? 3.320 -6.568 -5.202 1.00 91.88 77 LEU A C 1
ATOM 598 O O . LEU A 1 77 ? 4.191 -5.743 -5.471 1.00 91.88 77 LEU A O 1
ATOM 602 N N . ARG A 1 78 ? 3.457 -7.437 -4.194 1.00 89.44 78 ARG A N 1
ATOM 603 C CA . ARG A 1 78 ? 4.716 -7.602 -3.447 1.00 89.44 78 ARG A CA 1
ATOM 604 C C . ARG A 1 78 ? 5.642 -8.546 -4.196 1.00 89.44 78 ARG A C 1
ATOM 606 O O . ARG A 1 78 ? 5.246 -9.670 -4.517 1.00 89.44 78 ARG A O 1
ATOM 613 N N . THR A 1 79 ? 6.865 -8.082 -4.412 1.00 89.31 79 THR A N 1
ATOM 614 C CA . THR A 1 79 ? 7.940 -8.789 -5.110 1.00 89.31 79 THR A CA 1
ATOM 615 C C . THR A 1 79 ? 9.210 -8.776 -4.267 1.00 89.31 79 THR A C 1
ATOM 617 O O . THR A 1 79 ? 9.333 -7.998 -3.317 1.00 89.31 79 THR A O 1
ATOM 620 N N . ASP A 1 80 ? 10.176 -9.606 -4.648 1.00 84.06 80 ASP A N 1
ATOM 621 C CA . ASP A 1 80 ? 11.542 -9.474 -4.149 1.00 84.06 80 ASP A CA 1
ATOM 622 C C . ASP A 1 80 ? 12.148 -8.135 -4.603 1.00 84.06 80 ASP A C 1
ATOM 624 O O . ASP A 1 80 ? 11.822 -7.659 -5.697 1.00 84.06 80 ASP A O 1
ATOM 628 N N . PRO A 1 81 ? 13.068 -7.539 -3.823 1.00 79.50 81 PRO A N 1
ATOM 629 C CA . PRO A 1 81 ? 13.744 -6.288 -4.175 1.00 79.50 81 PRO A CA 1
ATOM 630 C C . PRO A 1 81 ? 14.820 -6.456 -5.269 1.00 79.50 81 PRO A C 1
ATOM 632 O O . PRO A 1 81 ? 15.696 -5.608 -5.410 1.00 79.50 81 PRO A O 1
ATOM 635 N N . ASN A 1 82 ? 14.781 -7.547 -6.039 1.00 86.12 82 ASN A N 1
ATOM 636 C CA . ASN A 1 82 ? 15.675 -7.774 -7.171 1.00 86.12 82 ASN A CA 1
ATOM 637 C C . ASN A 1 82 ? 15.142 -7.025 -8.418 1.00 86.12 82 ASN A C 1
ATOM 639 O O . ASN A 1 82 ? 13.976 -7.230 -8.772 1.00 86.12 82 ASN A O 1
ATOM 643 N N . PRO A 1 83 ? 15.963 -6.211 -9.110 1.00 83.88 83 PRO A N 1
ATOM 644 C CA . PRO A 1 83 ? 15.518 -5.388 -10.241 1.00 83.88 83 PRO A CA 1
ATOM 645 C C . PRO A 1 83 ? 14.905 -6.178 -11.396 1.00 83.88 83 PRO A C 1
ATOM 647 O O . PRO A 1 83 ? 13.849 -5.806 -11.898 1.00 83.88 83 PRO A O 1
ATOM 650 N N . GLU A 1 84 ? 15.509 -7.301 -11.787 1.00 88.25 84 GLU A N 1
ATOM 651 C CA . GLU A 1 84 ? 14.999 -8.1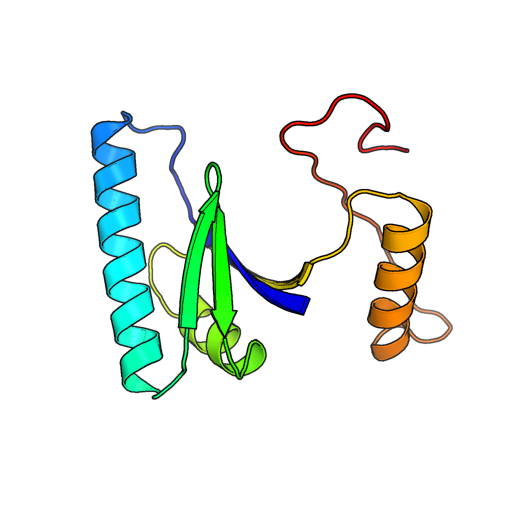29 -12.885 1.00 88.25 84 GLU A CA 1
ATOM 652 C C . GLU A 1 84 ? 13.613 -8.689 -12.549 1.00 88.25 84 GLU A C 1
ATOM 654 O O . GLU A 1 84 ? 12.688 -8.643 -13.366 1.00 88.25 84 GLU A O 1
ATOM 659 N N . ARG A 1 85 ? 13.436 -9.165 -11.309 1.00 88.44 85 ARG A N 1
ATOM 660 C CA . ARG A 1 85 ? 12.138 -9.660 -10.828 1.00 88.44 85 ARG A CA 1
ATOM 661 C C . ARG A 1 85 ? 11.100 -8.546 -10.735 1.00 88.44 85 ARG A C 1
ATOM 663 O O . ARG A 1 85 ? 9.937 -8.781 -11.074 1.00 88.44 85 ARG A O 1
ATOM 670 N N . LEU A 1 86 ? 11.505 -7.353 -10.304 1.00 89.38 86 LEU A N 1
ATOM 671 C CA . LEU A 1 86 ? 10.639 -6.179 -10.231 1.00 89.38 86 LEU A CA 1
ATOM 672 C C . LEU A 1 86 ? 10.165 -5.761 -11.626 1.00 89.38 86 LEU A C 1
ATOM 674 O O . LEU A 1 86 ? 8.960 -5.629 -11.830 1.00 89.38 86 LEU A O 1
ATOM 678 N N . CYS A 1 87 ? 11.073 -5.646 -12.599 1.00 90.31 87 CYS A N 1
ATOM 679 C CA . CYS A 1 87 ? 10.744 -5.313 -13.986 1.00 90.31 87 CYS A CA 1
ATOM 680 C C . CYS A 1 87 ? 9.799 -6.342 -14.609 1.00 90.31 87 CYS A C 1
ATOM 682 O O . CYS A 1 87 ? 8.778 -5.970 -15.186 1.00 90.31 87 CYS A O 1
ATOM 684 N N . LYS A 1 88 ? 10.080 -7.641 -14.436 1.00 92.00 88 LYS A N 1
ATOM 685 C CA . LYS A 1 88 ? 9.208 -8.714 -14.936 1.00 92.00 88 LYS A CA 1
ATOM 686 C C . LYS A 1 88 ? 7.799 -8.629 -14.345 1.00 92.00 88 LYS A C 1
ATOM 688 O O . LYS A 1 88 ? 6.813 -8.757 -15.067 1.00 92.00 88 LYS A O 1
ATOM 693 N N . SER A 1 89 ? 7.704 -8.381 -13.041 1.00 91.31 89 SER A N 1
ATOM 694 C CA . SER A 1 89 ? 6.422 -8.257 -12.341 1.00 91.31 89 SER A CA 1
ATOM 695 C C . SER A 1 89 ? 5.651 -7.005 -12.773 1.00 91.31 89 SER A C 1
ATOM 697 O O . SER A 1 89 ? 4.443 -7.067 -12.993 1.00 91.31 89 SER A O 1
ATOM 699 N N . ALA A 1 90 ? 6.349 -5.879 -12.942 1.00 91.00 90 ALA A N 1
ATOM 700 C CA . ALA A 1 90 ? 5.764 -4.631 -13.417 1.00 91.00 90 ALA A CA 1
ATOM 701 C C . ALA A 1 90 ? 5.224 -4.768 -14.846 1.00 91.00 90 ALA A C 1
ATOM 703 O O . ALA A 1 90 ? 4.102 -4.343 -15.106 1.00 91.00 90 ALA A O 1
ATOM 704 N N . LEU A 1 91 ? 5.977 -5.409 -15.746 1.00 91.25 91 LEU A N 1
ATOM 705 C CA . LEU A 1 91 ? 5.543 -5.674 -17.119 1.00 91.25 91 LEU A CA 1
ATOM 706 C C . LEU A 1 91 ? 4.299 -6.562 -17.158 1.00 91.25 91 LEU A C 1
ATOM 708 O O . LEU A 1 91 ? 3.338 -6.204 -17.833 1.00 91.25 91 LEU A O 1
ATOM 712 N N . SER A 1 92 ? 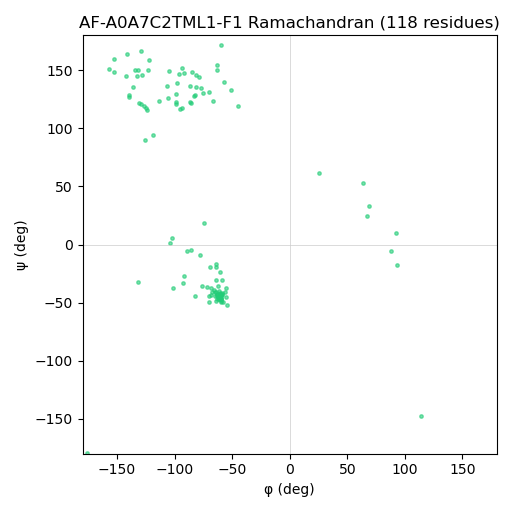4.284 -7.657 -16.390 1.00 90.38 92 SER A N 1
ATOM 713 C CA . SER A 1 92 ? 3.116 -8.544 -16.300 1.00 90.38 92 SER A CA 1
ATOM 714 C C . SER A 1 92 ? 1.859 -7.775 -15.894 1.00 90.38 92 SER A C 1
ATOM 716 O O . SER A 1 92 ? 0.815 -7.936 -16.515 1.00 90.38 92 SER A O 1
ATOM 718 N N . ARG A 1 93 ? 1.966 -6.895 -14.890 1.00 88.75 93 ARG A N 1
ATOM 719 C CA . ARG A 1 93 ? 0.828 -6.094 -14.423 1.00 88.75 93 ARG A CA 1
ATOM 720 C C . ARG A 1 93 ? 0.435 -5.005 -15.420 1.00 88.75 93 ARG A C 1
ATOM 722 O O . ARG A 1 93 ? -0.742 -4.696 -15.583 1.00 88.75 93 ARG A O 1
ATOM 729 N N . ALA A 1 94 ? 1.417 -4.404 -16.085 1.00 90.19 94 ALA A N 1
ATOM 730 C CA . ALA A 1 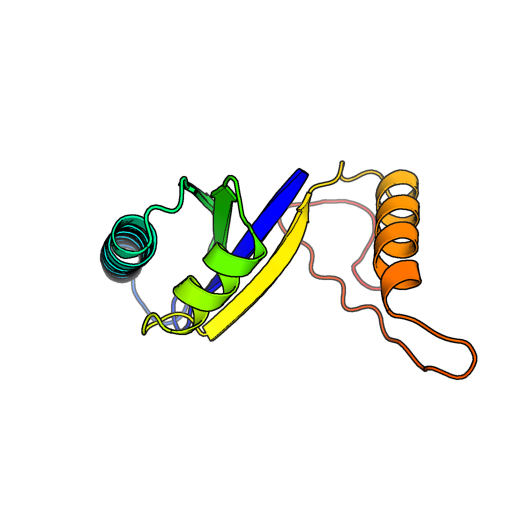94 ? 1.187 -3.350 -17.059 1.00 90.19 94 ALA A CA 1
ATOM 731 C C . ALA A 1 94 ? 0.479 -3.882 -18.313 1.00 90.19 94 ALA A C 1
ATOM 733 O O . ALA A 1 94 ? -0.407 -3.209 -18.829 1.00 90.19 94 ALA A O 1
ATOM 734 N N . GLN A 1 95 ? 0.800 -5.100 -18.759 1.00 90.31 95 GLN A N 1
ATOM 735 C CA . GLN A 1 95 ? 0.176 -5.744 -19.923 1.00 90.31 95 GLN A CA 1
ATOM 736 C C . GLN A 1 95 ? -1.338 -5.958 -19.775 1.00 90.31 95 GLN A C 1
ATOM 738 O O . GLN A 1 95 ? -2.043 -6.005 -20.777 1.00 90.31 95 GLN A O 1
ATOM 743 N N . GLU A 1 96 ? -1.858 -6.025 -18.549 1.00 88.88 96 GLU A N 1
ATOM 744 C CA . GLU A 1 96 ? -3.301 -6.127 -18.294 1.00 88.88 96 GLU A CA 1
ATOM 745 C C . GLU A 1 96 ? -4.068 -4.838 -18.649 1.00 88.88 96 GLU A C 1
ATOM 747 O O . GLU A 1 96 ? -5.286 -4.869 -18.814 1.00 88.88 96 GLU A O 1
ATOM 752 N N . SER A 1 97 ? -3.380 -3.692 -18.743 1.00 87.75 97 SER A N 1
ATOM 753 C CA . SER A 1 97 ? -4.018 -2.372 -18.880 1.00 87.75 97 SER A CA 1
ATOM 754 C C . SER A 1 97 ? -3.448 -1.492 -19.998 1.00 87.75 97 SER A C 1
ATOM 756 O O . SER A 1 97 ? -4.203 -0.731 -20.607 1.00 87.75 97 SER A O 1
ATOM 758 N N . LEU A 1 98 ? -2.152 -1.600 -20.305 1.00 91.50 98 LEU A N 1
ATOM 759 C CA . LEU A 1 98 ? -1.493 -0.843 -21.368 1.00 91.50 98 LEU A CA 1
ATOM 760 C C . LEU A 1 98 ? -1.819 -1.417 -22.748 1.00 91.50 98 LEU A C 1
ATOM 762 O O . LEU A 1 98 ? -1.726 -2.619 -22.986 1.00 91.50 98 LEU A O 1
ATOM 766 N N . LYS A 1 99 ? -2.145 -0.523 -23.683 1.00 92.56 99 LYS A N 1
ATOM 767 C CA . LYS A 1 99 ? -2.447 -0.834 -25.086 1.00 92.56 99 LYS A CA 1
ATOM 768 C C . LYS A 1 99 ? -1.505 -0.073 -26.026 1.00 92.56 99 LYS A C 1
ATOM 770 O O . LYS A 1 99 ? -0.963 0.961 -25.622 1.00 92.56 99 LYS A O 1
ATOM 775 N N . PRO A 1 100 ? -1.324 -0.534 -27.280 1.00 92.62 100 PRO A N 1
ATOM 776 C CA . PRO A 1 100 ? -0.550 0.204 -28.276 1.00 92.62 100 PRO A CA 1
ATOM 777 C C . PRO A 1 100 ? -1.017 1.662 -28.395 1.00 92.62 100 PRO A C 1
ATOM 779 O O . PRO A 1 100 ? -2.216 1.928 -28.461 1.00 92.62 100 PRO A O 1
ATOM 782 N N . GLY A 1 101 ? -0.067 2.601 -28.396 1.00 93.56 101 GLY A N 1
ATOM 783 C CA . GLY A 1 101 ? -0.335 4.043 -28.469 1.00 93.56 101 GLY A CA 1
ATOM 784 C C . GLY A 1 101 ? -0.557 4.750 -27.124 1.00 93.56 101 GLY A C 1
ATOM 785 O O . GLY A 1 101 ? -0.656 5.974 -27.106 1.00 93.56 101 GLY A O 1
ATOM 786 N N . MET A 1 102 ? -0.603 4.030 -25.997 1.00 95.06 102 MET A N 1
ATOM 787 C CA . MET A 1 102 ? -0.662 4.650 -24.667 1.00 95.06 102 MET A CA 1
ATOM 788 C C . MET A 1 102 ? 0.712 5.147 -24.202 1.00 95.06 102 MET A C 1
ATOM 790 O O . MET A 1 102 ? 1.733 4.500 -24.433 1.00 95.06 102 MET A O 1
ATOM 794 N N . SER A 1 103 ? 0.730 6.274 -23.488 1.00 93.56 103 SER A N 1
ATOM 795 C CA . SER A 1 103 ? 1.901 6.749 -22.751 1.00 93.56 103 SER A CA 1
ATOM 796 C C . SER A 1 103 ? 1.858 6.271 -21.299 1.00 93.56 103 SER A C 1
ATOM 798 O O . SER A 1 103 ? 0.792 6.048 -20.723 1.00 93.56 103 SER A O 1
ATOM 800 N N . PHE A 1 104 ? 3.030 6.105 -20.691 1.00 93.00 104 PHE A N 1
ATOM 801 C CA . PHE A 1 104 ? 3.159 5.724 -19.288 1.00 93.00 104 PHE A CA 1
ATOM 802 C C . PHE A 1 104 ? 4.324 6.469 -18.637 1.00 93.00 104 PHE A C 1
ATOM 804 O O . PHE A 1 104 ? 5.186 7.027 -19.314 1.00 93.00 104 PHE A O 1
ATOM 811 N N . ALA A 1 105 ? 4.350 6.468 -17.307 1.00 92.50 105 ALA A N 1
ATOM 812 C CA . ALA A 1 105 ? 5.466 6.975 -16.525 1.00 92.50 105 ALA A CA 1
ATOM 813 C C . ALA A 1 105 ? 5.685 6.086 -15.300 1.00 92.50 105 ALA A C 1
ATOM 815 O O . ALA A 1 105 ? 4.727 5.602 -14.694 1.00 92.50 105 ALA A O 1
ATOM 816 N N . VAL A 1 106 ? 6.945 5.909 -14.906 1.00 90.81 106 VAL A N 1
ATOM 817 C CA . VAL A 1 106 ? 7.319 5.172 -13.696 1.00 90.81 106 VAL A CA 1
ATOM 818 C C . VAL A 1 106 ? 7.601 6.169 -12.579 1.00 90.81 106 VAL A C 1
ATOM 820 O O . VAL A 1 106 ? 8.349 7.127 -12.753 1.00 90.81 106 VAL A O 1
ATOM 823 N N . ARG A 1 107 ? 6.989 5.958 -11.410 1.00 90.62 107 ARG A N 1
ATOM 824 C CA . ARG A 1 107 ? 7.247 6.753 -10.202 1.00 90.62 107 ARG A CA 1
ATOM 825 C C . ARG A 1 107 ? 7.795 5.850 -9.107 1.00 90.62 107 ARG A C 1
ATOM 827 O O . ARG A 1 107 ? 7.030 5.250 -8.352 1.00 90.62 107 ARG A O 1
ATOM 834 N N . ALA A 1 108 ? 9.117 5.773 -9.007 1.00 88.38 108 ALA A N 1
ATOM 835 C CA . ALA A 1 108 ? 9.779 4.995 -7.971 1.00 88.38 108 ALA A CA 1
ATOM 836 C C . ALA A 1 108 ? 9.843 5.771 -6.645 1.00 88.38 108 ALA A C 1
ATOM 838 O O . ALA A 1 108 ? 10.182 6.954 -6.596 1.00 88.38 108 ALA A O 1
ATOM 839 N N . LYS A 1 109 ? 9.533 5.092 -5.535 1.00 85.44 109 LYS A N 1
ATOM 840 C CA . LYS A 1 109 ? 9.769 5.592 -4.173 1.00 85.44 109 LYS A CA 1
ATOM 841 C C . LYS A 1 109 ? 10.499 4.525 -3.375 1.00 85.44 109 LYS A C 1
ATOM 843 O O . LYS A 1 109 ? 9.972 3.436 -3.171 1.00 85.44 109 LYS A O 1
ATOM 848 N N . ARG A 1 110 ? 11.681 4.865 -2.870 1.00 83.12 110 ARG A N 1
ATOM 849 C CA . ARG A 1 110 ? 12.504 3.970 -2.051 1.00 83.12 110 ARG A CA 1
ATOM 850 C C . ARG A 1 110 ? 12.213 4.152 -0.562 1.00 83.12 110 ARG A C 1
ATOM 852 O O . ARG A 1 110 ? 11.930 5.258 -0.106 1.00 83.12 110 ARG A O 1
ATOM 859 N N . GLN A 1 111 ? 12.322 3.073 0.207 1.00 75.44 111 GLN A N 1
ATOM 860 C CA . GLN A 1 111 ? 12.424 3.126 1.666 1.00 75.44 111 GLN A CA 1
ATOM 861 C C . GLN A 1 111 ? 13.452 2.103 2.151 1.00 75.44 111 GLN A C 1
ATOM 863 O O . GLN A 1 111 ? 13.354 0.937 1.795 1.00 75.44 111 GLN A O 1
ATOM 868 N N . GLY A 1 112 ? 14.404 2.541 2.982 1.00 64.94 112 GLY A N 1
ATOM 869 C CA . GLY A 1 112 ? 15.298 1.643 3.725 1.00 64.94 112 GLY A CA 1
ATOM 870 C C . GLY A 1 112 ? 16.320 0.861 2.892 1.00 64.94 112 GLY A C 1
ATOM 871 O O . GLY A 1 112 ? 16.631 -0.263 3.260 1.00 64.94 112 GLY A O 1
ATOM 872 N N . VAL A 1 113 ? 16.835 1.421 1.792 1.00 66.62 113 VAL A N 1
ATOM 873 C CA . VAL A 1 113 ? 17.769 0.714 0.891 1.00 66.62 113 VAL A CA 1
ATOM 874 C C . VAL A 1 113 ? 19.028 1.533 0.620 1.00 66.62 113 VAL A C 1
ATOM 876 O O . VAL A 1 113 ? 18.926 2.751 0.470 1.00 66.62 113 VAL A O 1
ATOM 879 N N . HIS A 1 114 ? 20.164 0.851 0.460 1.00 65.75 114 HIS A N 1
ATOM 880 C CA . HIS A 1 114 ? 21.375 1.315 -0.232 1.00 65.75 114 HIS A CA 1
ATOM 881 C C . HIS A 1 114 ? 21.461 0.605 -1.600 1.00 65.75 114 HIS A C 1
ATOM 883 O O . HIS A 1 114 ? 20.950 -0.504 -1.730 1.00 65.75 114 HIS A O 1
ATOM 889 N N . GLY A 1 115 ? 22.043 1.242 -2.622 1.00 76.62 115 GLY A N 1
ATOM 890 C CA . GLY A 1 115 ? 22.044 0.749 -4.012 1.00 76.62 115 GLY A CA 1
ATOM 891 C C . GLY A 1 115 ? 21.251 1.651 -4.971 1.00 76.62 115 GLY A C 1
ATOM 892 O O . GLY A 1 115 ? 21.183 2.862 -4.741 1.00 76.62 115 GLY A O 1
ATOM 893 N N . ILE A 1 116 ? 20.634 1.041 -5.993 1.00 75.44 116 ILE A N 1
ATOM 894 C CA . ILE A 1 116 ? 19.946 1.650 -7.159 1.00 75.44 116 ILE A CA 1
ATOM 895 C C . ILE A 1 116 ? 19.031 2.805 -6.760 1.00 75.44 116 ILE A C 1
ATOM 897 O O . ILE A 1 116 ? 18.114 2.607 -5.958 1.00 75.44 116 ILE A O 1
ATOM 901 N N . THR A 1 117 ? 19.298 4.011 -7.271 1.00 82.88 117 THR A N 1
ATOM 902 C CA . THR A 1 117 ? 18.539 5.261 -7.056 1.00 82.88 117 THR A CA 1
ATOM 903 C C . THR A 1 117 ? 17.089 5.155 -7.520 1.00 82.88 117 THR A C 1
ATOM 905 O O . THR A 1 117 ? 16.660 4.147 -8.045 1.00 82.88 117 THR A O 1
ATOM 908 N N . SER A 1 118 ? 16.259 6.155 -7.222 1.00 81.81 118 SER A N 1
ATOM 909 C CA . SER A 1 118 ? 14.887 6.185 -7.754 1.00 81.81 118 SER A CA 1
ATOM 910 C C . SER A 1 118 ? 14.819 6.634 -9.218 1.00 81.81 118 SER A C 1
ATOM 912 O O . SER A 1 118 ? 13.724 6.665 -9.772 1.00 81.81 118 SER A O 1
ATOM 914 N N . GLN A 1 119 ? 15.938 7.106 -9.777 1.00 83.81 119 GLN A N 1
ATOM 915 C CA . GLN A 1 119 ? 16.045 7.526 -11.176 1.00 83.81 119 GLN A CA 1
ATOM 916 C C . GLN A 1 119 ? 16.534 6.383 -12.069 1.00 83.81 119 GLN A C 1
ATOM 918 O O . GLN A 1 119 ? 16.129 6.316 -13.225 1.00 83.81 119 GLN A O 1
ATOM 923 N N . GLU A 1 120 ? 17.386 5.519 -11.516 1.00 79.50 120 GLU A N 1
ATOM 924 C CA . GLU A 1 120 ? 17.763 4.219 -12.081 1.00 79.50 120 GLU A CA 1
ATOM 925 C C . GLU A 1 120 ? 16.634 3.189 -11.922 1.00 79.50 120 GLU A C 1
ATOM 927 O O . GLU A 1 120 ? 16.479 2.359 -12.843 1.00 79.50 120 GLU A O 1
#